Protein AF-A0A3E2TZB5-F1 (afdb_monomer_lite)

Organism: NCBI:txid853

Structure (mmCIF, N/CA/C/O backbone):
data_AF-A0A3E2TZB5-F1
#
_entry.id   AF-A0A3E2TZB5-F1
#
loop_
_atom_site.group_PDB
_atom_site.id
_atom_site.type_symbol
_atom_site.label_atom_id
_atom_site.label_alt_id
_atom_site.label_comp_id
_atom_site.label_asym_id
_atom_site.label_entity_id
_atom_site.label_seq_id
_atom_site.pdbx_PDB_ins_code
_atom_site.Cartn_x
_atom_site.Cartn_y
_atom_site.Cartn_z
_atom_site.occupancy
_atom_site.B_iso_or_equiv
_atom_site.auth_seq_id
_atom_site.auth_comp_id
_atom_site.auth_asym_id
_atom_site.auth_atom_id
_atom_site.pdbx_PDB_model_num
ATOM 1 N N . MET A 1 1 ? 10.355 -9.112 -6.792 1.00 87.38 1 MET A N 1
ATOM 2 C CA . MET A 1 1 ? 9.356 -8.083 -6.421 1.00 87.38 1 MET A CA 1
ATOM 3 C C . MET A 1 1 ? 9.434 -7.924 -4.919 1.00 87.38 1 MET A C 1
ATOM 5 O O . MET A 1 1 ? 9.712 -8.917 -4.263 1.00 87.38 1 MET A O 1
ATOM 9 N N . ILE A 1 2 ? 9.232 -6.716 -4.410 1.00 89.25 2 ILE A N 1
ATOM 10 C CA . ILE A 1 2 ? 9.282 -6.392 -2.980 1.00 89.25 2 ILE A CA 1
ATOM 11 C C . ILE A 1 2 ? 7.839 -6.357 -2.474 1.00 89.25 2 ILE A C 1
ATOM 13 O O . ILE A 1 2 ? 7.000 -5.722 -3.115 1.00 89.25 2 ILE A O 1
A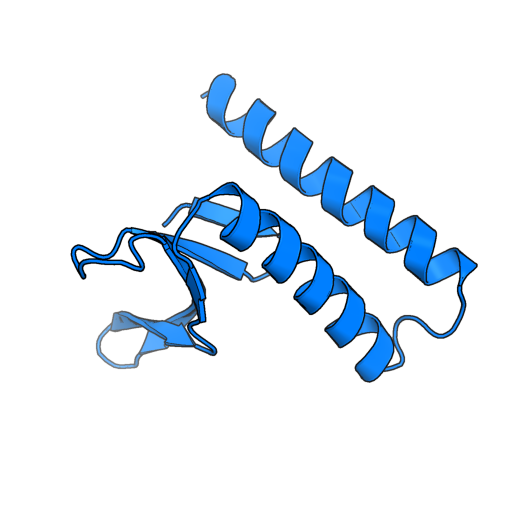TOM 17 N N . HIS A 1 3 ? 7.520 -7.074 -1.399 1.00 90.06 3 HIS A N 1
ATOM 18 C CA . HIS A 1 3 ? 6.195 -6.983 -0.774 1.00 90.06 3 HIS A CA 1
ATOM 19 C C . HIS A 1 3 ? 6.069 -5.630 -0.070 1.00 90.06 3 HIS A C 1
ATOM 21 O O . HIS A 1 3 ? 7.003 -5.206 0.603 1.00 90.06 3 HIS A O 1
ATOM 27 N N . LEU A 1 4 ? 4.956 -4.921 -0.277 1.00 87.75 4 LEU A N 1
ATOM 28 C CA . LEU A 1 4 ? 4.724 -3.633 0.376 1.00 87.75 4 LEU A CA 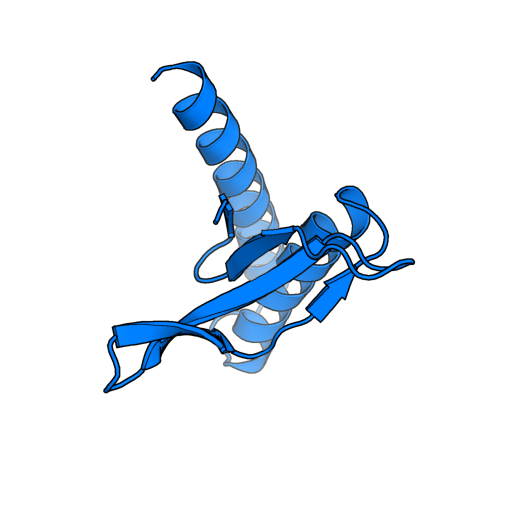1
ATOM 29 C C . LEU A 1 4 ? 3.713 -3.766 1.511 1.00 87.75 4 LEU A C 1
ATOM 31 O O . LEU A 1 4 ? 4.088 -3.640 2.672 1.00 87.75 4 LEU A O 1
ATOM 35 N N . ILE A 1 5 ? 2.435 -3.922 1.156 1.00 89.56 5 ILE A N 1
ATOM 36 C CA . ILE A 1 5 ? 1.291 -3.852 2.074 1.00 89.56 5 ILE A CA 1
ATOM 37 C C . ILE A 1 5 ? 0.169 -4.719 1.502 1.00 89.56 5 ILE A C 1
ATOM 39 O O . ILE A 1 5 ? -0.210 -4.552 0.333 1.00 89.56 5 ILE A O 1
ATOM 43 N N . GLY A 1 6 ? -0.396 -5.613 2.308 1.00 87.19 6 GLY A N 1
ATOM 44 C CA . GLY A 1 6 ? -1.482 -6.498 1.903 1.00 87.19 6 GLY A CA 1
ATOM 45 C C . GLY A 1 6 ? -1.121 -7.290 0.644 1.00 87.19 6 GLY A C 1
ATOM 46 O O . GLY A 1 6 ? -0.158 -8.049 0.627 1.00 87.19 6 GLY A O 1
ATOM 47 N N . ASN A 1 7 ? -1.877 -7.091 -0.440 1.00 89.88 7 ASN A N 1
ATOM 48 C CA . ASN A 1 7 ? -1.639 -7.763 -1.725 1.00 89.88 7 ASN A CA 1
ATOM 49 C C . ASN A 1 7 ? -0.784 -6.943 -2.710 1.00 89.88 7 ASN A C 1
ATOM 51 O O . ASN A 1 7 ? -0.584 -7.372 -3.850 1.00 89.88 7 ASN A O 1
ATOM 55 N N . TYR A 1 8 ? -0.316 -5.756 -2.318 1.00 92.00 8 TYR A N 1
ATOM 56 C CA . TYR A 1 8 ? 0.465 -4.878 -3.182 1.00 92.00 8 TYR A CA 1
ATOM 57 C C . TYR A 1 8 ? 1.958 -5.201 -3.102 1.00 92.00 8 TYR A C 1
ATOM 59 O O . TYR A 1 8 ? 2.550 -5.316 -2.028 1.00 92.00 8 TYR A O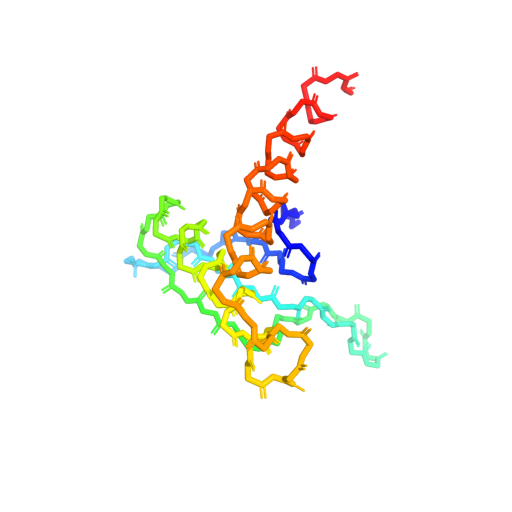 1
ATOM 67 N N . TYR A 1 9 ? 2.577 -5.296 -4.274 1.00 92.62 9 TYR A N 1
ATOM 68 C CA . TYR A 1 9 ? 4.004 -5.514 -4.457 1.00 92.62 9 TYR A CA 1
ATOM 69 C C . TYR A 1 9 ? 4.602 -4.400 -5.302 1.00 92.62 9 TYR A C 1
ATOM 71 O O . TYR A 1 9 ? 3.933 -3.806 -6.146 1.00 92.62 9 TYR A O 1
ATOM 79 N N . MET A 1 10 ? 5.895 -4.175 -5.118 1.00 92.12 10 MET A N 1
ATOM 80 C CA . MET A 1 10 ? 6.688 -3.199 -5.842 1.00 92.12 10 MET A CA 1
ATOM 81 C C . MET A 1 10 ? 7.763 -3.867 -6.698 1.00 92.12 10 MET A C 1
ATOM 83 O O . MET A 1 10 ? 8.356 -4.893 -6.349 1.00 92.12 10 MET A O 1
ATOM 87 N N . THR A 1 11 ? 8.053 -3.261 -7.839 1.00 91.88 11 THR A N 1
ATOM 88 C CA . THR A 1 11 ? 9.213 -3.569 -8.671 1.00 91.88 11 THR A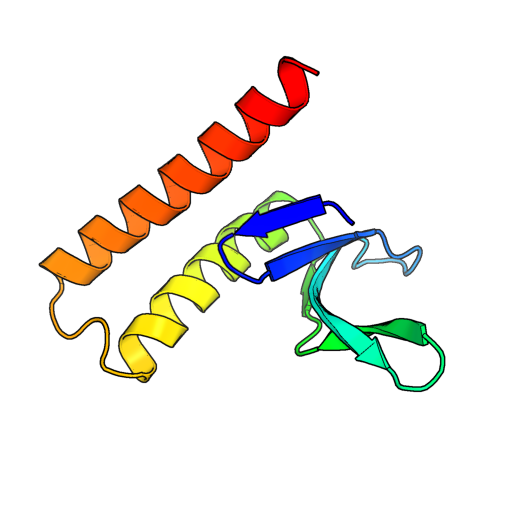 CA 1
ATOM 89 C C . THR A 1 11 ? 9.793 -2.286 -9.253 1.00 91.88 11 THR A C 1
ATOM 91 O O . THR A 1 11 ? 9.163 -1.230 -9.187 1.00 91.88 11 THR A O 1
ATOM 94 N N . ALA A 1 12 ? 11.005 -2.377 -9.793 1.00 89.38 12 ALA A N 1
ATOM 95 C CA . ALA A 1 12 ? 11.641 -1.272 -10.482 1.00 89.38 12 ALA A CA 1
ATOM 96 C C . ALA A 1 12 ? 11.440 -1.409 -11.996 1.00 89.38 12 ALA A C 1
ATOM 98 O O . ALA A 1 12 ? 11.664 -2.485 -12.555 1.00 89.38 12 ALA A O 1
ATOM 99 N N . ASP A 1 13 ? 11.054 -0.323 -12.658 1.00 83.12 13 ASP A N 1
ATOM 100 C CA . ASP A 1 13 ? 11.041 -0.208 -14.117 1.00 83.12 13 ASP A CA 1
ATOM 101 C C . ASP A 1 13 ? 12.192 0.706 -14.562 1.00 83.12 13 ASP A C 1
ATOM 103 O O . ASP A 1 13 ? 12.573 1.655 -13.877 1.00 83.12 13 ASP A O 1
ATOM 107 N N . LYS A 1 14 ? 12.772 0.411 -15.725 1.00 80.25 14 LYS A N 1
ATOM 108 C CA . LYS A 1 14 ? 13.849 1.204 -16.332 1.00 80.25 14 LYS A CA 1
ATOM 109 C C . LYS A 1 14 ? 13.321 2.465 -17.024 1.00 80.25 14 LYS A C 1
ATOM 111 O O . LYS A 1 14 ? 14.108 3.231 -17.580 1.00 80.25 14 LYS A O 1
ATOM 116 N N . LYS A 1 15 ? 12.002 2.681 -17.027 1.00 74.69 15 LYS A N 1
ATOM 117 C CA . LYS A 1 15 ? 11.368 3.845 -17.645 1.00 74.69 15 LYS A CA 1
ATOM 118 C C . LYS A 1 15 ? 11.798 5.155 -16.951 1.00 74.69 15 LYS A C 1
ATOM 120 O O . LYS A 1 15 ? 11.601 5.297 -15.742 1.00 74.69 15 LYS A O 1
ATOM 125 N N . PRO A 1 16 ? 12.317 6.150 -17.697 1.00 72.56 16 PRO A N 1
ATOM 126 C CA . PRO A 1 16 ? 12.661 7.454 -17.137 1.00 72.56 16 PRO A CA 1
ATOM 127 C C . PRO A 1 16 ? 11.445 8.133 -16.492 1.00 72.56 16 PRO A C 1
ATOM 129 O O . PRO A 1 16 ? 10.364 8.17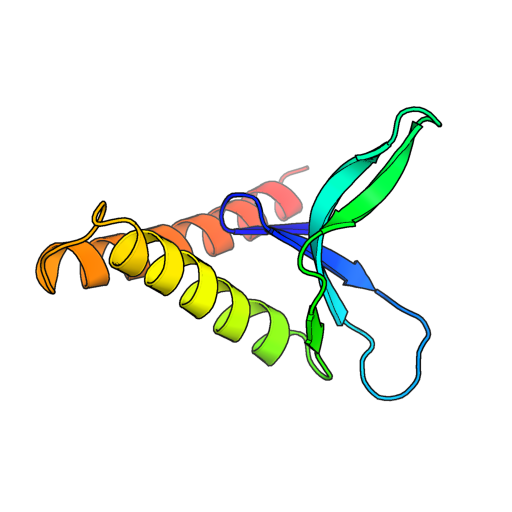3 -17.079 1.00 72.56 16 PRO A O 1
ATOM 132 N N . GLY A 1 17 ? 11.625 8.679 -15.287 1.00 71.69 17 GLY A N 1
ATOM 133 C CA . GLY A 1 17 ? 10.615 9.473 -14.575 1.00 71.69 17 GLY A CA 1
ATOM 134 C C . GLY A 1 17 ? 9.689 8.696 -13.633 1.00 71.69 17 GLY A C 1
ATOM 135 O O . GLY A 1 17 ? 9.204 9.294 -12.678 1.00 71.69 17 GLY A O 1
ATOM 136 N N . CYS A 1 18 ? 9.498 7.385 -13.820 1.00 73.62 18 CYS A N 1
ATOM 137 C CA . CYS A 1 18 ? 8.713 6.551 -12.899 1.00 73.62 18 CYS A CA 1
ATOM 138 C C . CYS A 1 18 ? 9.392 5.197 -12.645 1.00 73.62 18 CYS A C 1
ATOM 140 O O . CYS A 1 18 ? 8.931 4.179 -13.166 1.00 73.62 18 CYS A O 1
ATOM 142 N N . PRO A 1 19 ? 10.487 5.170 -11.866 1.00 83.31 19 PRO A N 1
ATOM 143 C CA . PRO A 1 19 ? 11.250 3.950 -11.660 1.00 83.31 19 PRO A CA 1
ATOM 144 C C . PRO A 1 19 ? 10.539 2.941 -10.755 1.00 83.31 19 PRO A C 1
ATOM 146 O O . PRO A 1 19 ? 10.939 1.787 -10.750 1.00 83.31 19 PRO A O 1
ATOM 149 N N . TYR A 1 20 ? 9.504 3.328 -10.003 1.00 90.50 20 TYR A N 1
ATOM 150 C CA . TYR A 1 20 ? 8.798 2.427 -9.090 1.00 90.50 20 TYR A CA 1
ATOM 151 C C . TYR A 1 20 ? 7.442 2.031 -9.665 1.00 90.50 20 TYR A C 1
ATOM 153 O O . TYR A 1 20 ? 6.615 2.891 -9.969 1.00 90.50 20 TYR A O 1
ATOM 161 N N . VAL A 1 21 ? 7.196 0.729 -9.769 1.00 92.44 21 VAL A N 1
ATOM 162 C CA . VAL A 1 21 ? 5.915 0.166 -10.200 1.00 92.44 21 VAL A CA 1
ATOM 163 C C . VAL A 1 21 ? 5.318 -0.609 -9.047 1.00 92.44 21 VAL A C 1
ATOM 165 O O . VAL A 1 21 ? 5.938 -1.551 -8.558 1.00 92.44 21 VAL A O 1
ATOM 168 N N . VAL A 1 22 ? 4.111 -0.236 -8.637 1.00 93.19 22 VAL A N 1
ATOM 169 C CA . VAL A 1 22 ? 3.355 -0.937 -7.599 1.00 93.19 22 VAL A CA 1
ATOM 170 C C . VAL A 1 22 ? 2.101 -1.548 -8.199 1.00 93.19 22 VAL A C 1
ATOM 172 O O . VAL A 1 22 ? 1.441 -0.923 -9.024 1.00 93.19 22 VAL A O 1
ATOM 175 N N . GLY A 1 23 ? 1.758 -2.764 -7.797 1.00 93.12 23 GLY A N 1
ATOM 176 C CA . GLY A 1 23 ? 0.533 -3.427 -8.226 1.00 93.12 23 GLY A CA 1
ATOM 177 C C . GLY A 1 23 ? 0.342 -4.771 -7.543 1.00 93.12 23 GLY A C 1
ATOM 178 O O . GLY A 1 23 ? 1.157 -5.190 -6.725 1.00 93.12 23 GLY A O 1
ATOM 179 N N . ILE A 1 24 ? -0.743 -5.451 -7.894 1.00 93.19 24 ILE A N 1
ATOM 180 C CA . ILE A 1 24 ? -1.053 -6.782 -7.371 1.00 93.19 24 ILE A CA 1
ATOM 181 C C . ILE A 1 24 ? -0.509 -7.814 -8.364 1.00 93.19 24 ILE A C 1
ATOM 183 O O . ILE A 1 24 ? -0.984 -7.851 -9.509 1.00 93.19 24 ILE A O 1
ATOM 187 N N . PRO A 1 25 ? 0.475 -8.646 -7.985 1.00 91.50 25 PRO A N 1
ATOM 188 C CA . PRO A 1 25 ? 1.027 -9.638 -8.885 1.00 91.50 25 PRO A CA 1
ATOM 189 C C . PRO A 1 25 ? -0.029 -10.702 -9.182 1.00 91.50 25 PRO A C 1
ATOM 191 O O . PRO A 1 25 ? -0.691 -11.232 -8.291 1.00 91.50 25 PRO A O 1
ATOM 194 N N . ARG A 1 26 ? -0.187 -11.034 -10.459 1.00 91.25 26 ARG A N 1
ATOM 195 C CA . ARG A 1 26 ? -1.017 -12.144 -10.922 1.00 91.25 26 ARG A CA 1
ATOM 196 C C . ARG A 1 26 ? -0.214 -12.983 -11.896 1.00 91.25 26 ARG A C 1
ATOM 198 O O . ARG A 1 26 ? 0.393 -12.449 -12.823 1.00 91.25 26 ARG A O 1
ATOM 205 N N . GLN A 1 27 ? -0.248 -14.294 -11.706 1.00 89.69 27 GLN A N 1
ATOM 206 C CA . GLN A 1 27 ? 0.305 -15.234 -12.669 1.00 89.69 27 GLN A CA 1
ATOM 207 C C . GLN A 1 27 ? -0.706 -15.463 -13.802 1.00 89.69 27 GLN A C 1
ATOM 209 O O . GLN A 1 27 ? -1.892 -15.688 -13.547 1.00 89.69 27 GLN A O 1
ATOM 214 N N . THR A 1 28 ? -0.257 -15.342 -15.048 1.00 88.31 28 THR A N 1
ATOM 215 C CA . THR A 1 28 ? -1.045 -15.682 -16.240 1.00 88.31 28 THR A CA 1
ATOM 216 C C . THR A 1 28 ? -0.969 -17.182 -16.527 1.00 88.31 28 THR A C 1
ATOM 218 O O . THR A 1 28 ? -0.112 -17.878 -15.981 1.00 88.31 28 THR A O 1
ATOM 221 N N . GLU A 1 29 ? -1.842 -17.681 -17.407 1.00 86.69 29 GLU A N 1
ATOM 222 C CA . GLU A 1 29 ? -1.827 -19.084 -17.861 1.00 86.69 29 GLU A CA 1
ATOM 223 C C . GLU A 1 29 ? -0.459 -19.481 -18.446 1.00 86.69 29 GLU A C 1
ATOM 225 O O . GLU A 1 29 ? 0.060 -20.555 -18.148 1.00 86.69 29 GLU A O 1
ATOM 230 N N . ASP A 1 30 ? 0.208 -18.545 -19.130 1.00 87.88 30 ASP A N 1
ATOM 231 C CA . ASP A 1 30 ? 1.573 -18.692 -19.662 1.00 87.88 30 ASP A CA 1
ATOM 232 C C . ASP A 1 30 ? 2.687 -18.609 -18.595 1.00 87.88 30 ASP A C 1
ATOM 234 O O . ASP A 1 30 ? 3.858 -18.397 -18.920 1.00 87.88 30 ASP A O 1
ATOM 238 N N . LYS A 1 31 ? 2.344 -18.705 -17.304 1.00 86.25 31 LYS A N 1
ATOM 239 C CA . LYS A 1 31 ? 3.250 -18.598 -16.144 1.00 86.25 31 LYS A CA 1
ATOM 240 C C . LYS A 1 31 ? 3.998 -17.266 -16.010 1.00 86.25 31 LYS A C 1
ATOM 242 O O . LYS A 1 31 ? 4.895 -17.162 -15.173 1.00 86.25 31 LYS A O 1
ATOM 247 N N . ARG A 1 32 ? 3.632 -16.233 -16.773 1.00 86.31 32 ARG A N 1
ATOM 248 C CA . ARG A 1 32 ? 4.214 -14.890 -16.636 1.00 86.31 32 ARG A CA 1
ATOM 249 C C . ARG A 1 32 ? 3.575 -14.169 -15.455 1.00 86.31 32 ARG A C 1
ATOM 251 O O . ARG A 1 32 ? 2.380 -14.305 -15.212 1.00 86.31 32 ARG A O 1
ATOM 258 N N . VAL A 1 33 ? 4.364 -13.381 -14.733 1.00 85.12 33 VAL A N 1
ATOM 259 C CA . VAL A 1 33 ? 3.853 -12.524 -13.658 1.00 85.12 33 VAL A CA 1
ATOM 260 C C . VAL A 1 33 ? 3.556 -11.147 -14.233 1.00 85.12 33 VAL A C 1
ATOM 262 O O . VAL A 1 33 ? 4.446 -10.495 -14.777 1.00 85.12 33 VAL A O 1
ATOM 265 N N . ILE A 1 34 ? 2.304 -10.711 -14.113 1.00 88.81 34 ILE A N 1
ATOM 266 C CA . ILE A 1 34 ? 1.859 -9.365 -14.481 1.00 88.81 34 ILE A CA 1
ATOM 267 C C . ILE A 1 34 ? 1.425 -8.597 -13.233 1.00 88.81 34 ILE A C 1
ATOM 269 O O . ILE A 1 34 ? 0.913 -9.185 -12.283 1.00 88.81 34 ILE A O 1
ATOM 273 N N . MET A 1 35 ? 1.581 -7.276 -13.253 1.00 88.69 35 MET A N 1
ATOM 274 C CA . MET A 1 35 ? 1.091 -6.397 -12.190 1.00 88.69 35 MET A CA 1
ATOM 275 C C . MET A 1 35 ? -0.304 -5.889 -12.562 1.00 88.69 35 MET A C 1
ATOM 277 O O . MET A 1 35 ? -0.455 -5.070 -13.471 1.00 88.69 35 MET A O 1
ATOM 281 N N . ARG A 1 36 ? -1.349 -6.372 -11.883 1.00 89.56 36 ARG A N 1
ATOM 282 C CA . ARG A 1 36 ? -2.689 -5.779 -12.004 1.00 89.56 36 ARG A CA 1
ATOM 283 C C . ARG A 1 36 ? -2.737 -4.460 -11.249 1.00 89.56 36 ARG A C 1
ATOM 285 O O . ARG A 1 36 ? -2.074 -4.305 -10.229 1.00 89.56 36 ARG A O 1
ATOM 292 N N . GLN A 1 37 ? -3.565 -3.539 -11.748 1.00 87.81 37 GLN A N 1
ATOM 293 C CA . GLN A 1 37 ? -3.723 -2.198 -11.174 1.00 87.81 37 GLN A CA 1
ATOM 294 C C . GLN A 1 37 ? -2.374 -1.476 -11.014 1.00 87.81 37 GLN A C 1
ATOM 296 O O . GLN A 1 37 ? -2.153 -0.775 -10.032 1.00 87.81 37 GLN A O 1
ATOM 301 N N . ALA A 1 38 ? -1.468 -1.682 -11.979 1.00 90.12 38 ALA A N 1
ATOM 302 C CA . ALA A 1 38 ? -0.125 -1.129 -11.933 1.00 90.12 38 ALA A CA 1
ATOM 303 C C . ALA A 1 38 ? -0.162 0.403 -11.866 1.00 90.12 38 ALA A C 1
ATOM 305 O O . ALA A 1 38 ? -0.791 1.065 -12.697 1.00 90.12 38 ALA A O 1
ATOM 306 N N . ARG A 1 39 ? 0.540 0.956 -10.881 1.00 90.88 39 ARG A N 1
ATOM 307 C CA . ARG A 1 39 ? 0.741 2.387 -10.672 1.00 90.88 39 ARG A CA 1
ATOM 308 C C . ARG A 1 39 ? 2.227 2.692 -10.693 1.00 90.88 39 ARG A C 1
ATOM 310 O O . ARG A 1 39 ? 3.039 1.919 -10.195 1.00 90.88 39 ARG A O 1
ATOM 317 N N . TYR A 1 40 ? 2.557 3.825 -11.294 1.00 91.81 40 TYR A N 1
ATOM 318 C CA . TYR A 1 40 ? 3.921 4.240 -11.579 1.00 91.81 40 TYR A CA 1
ATOM 319 C C . TYR A 1 40 ? 4.254 5.468 -10.746 1.00 91.81 40 TYR A C 1
ATOM 321 O O . TYR A 1 40 ? 3.554 6.479 -10.831 1.00 91.81 40 TYR A O 1
ATOM 329 N N . TYR A 1 41 ? 5.331 5.385 -9.973 1.00 91.06 41 TYR A N 1
ATOM 330 C CA . TYR A 1 41 ? 5.725 6.414 -9.024 1.00 91.06 41 TYR A CA 1
ATOM 331 C C . TYR A 1 41 ? 7.152 6.903 -9.286 1.00 91.06 41 TYR A C 1
ATOM 333 O O . TYR A 1 41 ? 8.044 6.099 -9.577 1.00 91.06 41 TYR A O 1
ATOM 341 N N . PRO A 1 42 ? 7.395 8.221 -9.159 1.00 89.19 42 PRO A N 1
ATOM 342 C CA . PRO A 1 42 ? 8.718 8.801 -9.365 1.00 89.19 42 PRO A CA 1
ATOM 343 C C . PRO A 1 42 ? 9.674 8.519 -8.198 1.00 89.19 42 PRO A C 1
ATOM 345 O O . PRO A 1 42 ? 10.887 8.508 -8.385 1.00 89.19 42 PRO A O 1
ATOM 348 N N . THR A 1 43 ? 9.148 8.293 -6.990 1.00 89.81 43 THR A N 1
ATOM 349 C CA . THR A 1 43 ? 9.943 8.100 -5.770 1.00 89.81 43 THR A CA 1
ATOM 350 C C . THR A 1 43 ? 9.395 6.957 -4.923 1.00 89.81 43 THR A C 1
ATOM 352 O O . THR A 1 43 ? 8.191 6.693 -4.929 1.00 89.81 43 THR A O 1
ATOM 355 N N . LEU A 1 44 ? 10.281 6.326 -4.145 1.00 88.62 44 LEU A N 1
ATOM 356 C CA . LEU A 1 44 ? 9.920 5.275 -3.193 1.00 88.62 44 LEU A CA 1
ATOM 357 C C . LEU A 1 44 ? 8.907 5.779 -2.159 1.00 88.62 44 LEU A C 1
ATOM 359 O O . LEU A 1 44 ? 7.918 5.109 -1.890 1.00 88.62 44 LEU A O 1
ATOM 363 N N . VAL A 1 45 ? 9.123 6.987 -1.624 1.00 90.69 45 VAL A N 1
ATOM 364 C CA . VAL A 1 45 ? 8.229 7.589 -0.623 1.00 90.69 45 VAL A CA 1
ATOM 365 C C . VAL A 1 45 ? 6.799 7.658 -1.152 1.00 90.69 45 VAL A C 1
ATOM 367 O O . VAL A 1 45 ? 5.893 7.184 -0.479 1.00 90.69 45 VAL A O 1
ATOM 370 N N . ARG A 1 46 ? 6.600 8.162 -2.381 1.00 91.06 46 ARG A N 1
ATOM 371 C CA . ARG A 1 46 ? 5.263 8.221 -2.993 1.00 91.06 46 ARG A CA 1
ATOM 372 C C . ARG A 1 46 ? 4.676 6.838 -3.231 1.00 91.06 46 ARG A C 1
ATOM 374 O O . ARG A 1 46 ? 3.502 6.632 -2.948 1.00 91.06 46 ARG A O 1
ATOM 381 N N . ALA A 1 47 ? 5.491 5.899 -3.713 1.00 91.56 47 ALA A N 1
ATOM 382 C CA . ALA A 1 47 ? 5.052 4.528 -3.938 1.00 91.56 47 ALA A CA 1
ATOM 383 C C . ALA A 1 47 ? 4.494 3.900 -2.656 1.00 91.56 47 ALA A C 1
ATOM 385 O O . ALA A 1 47 ? 3.411 3.325 -2.684 1.00 91.56 47 ALA A O 1
ATOM 386 N N . VAL A 1 48 ? 5.186 4.059 -1.527 1.00 90.81 48 VAL A N 1
ATOM 387 C CA . VAL A 1 48 ? 4.758 3.496 -0.241 1.00 90.81 48 VAL A CA 1
ATOM 388 C C . VAL A 1 48 ? 3.534 4.229 0.309 1.00 90.81 48 VAL A C 1
ATOM 390 O O . VAL A 1 48 ? 2.530 3.585 0.613 1.00 90.81 48 VAL A O 1
ATOM 393 N N . THR A 1 49 ? 3.576 5.563 0.408 1.00 91.44 49 THR A N 1
ATOM 394 C CA . THR A 1 49 ? 2.496 6.332 1.050 1.00 91.44 49 THR A CA 1
ATOM 395 C C . THR A 1 49 ? 1.191 6.250 0.271 1.00 91.44 49 THR A C 1
ATOM 397 O O . THR A 1 49 ? 0.139 6.034 0.861 1.00 91.44 49 THR A O 1
ATOM 400 N N . GLU A 1 50 ? 1.235 6.388 -1.057 1.00 92.50 50 GLU A N 1
ATOM 401 C CA . GLU A 1 50 ? 0.012 6.335 -1.862 1.00 92.50 50 GLU A CA 1
ATOM 402 C C . GLU A 1 50 ? -0.573 4.920 -1.910 1.00 92.50 50 GLU A C 1
ATOM 404 O O . GLU A 1 50 ? -1.791 4.769 -1.945 1.00 92.50 50 GLU A O 1
ATOM 409 N N . THR A 1 51 ? 0.263 3.879 -1.856 1.00 92.25 51 THR A N 1
ATOM 410 C CA . THR A 1 51 ? -0.221 2.491 -1.786 1.00 92.25 51 THR A CA 1
ATOM 411 C C . THR A 1 51 ? -0.893 2.195 -0.447 1.00 92.25 51 THR A C 1
ATOM 413 O O . THR A 1 51 ? -1.949 1.565 -0.438 1.00 92.25 51 THR A O 1
ATOM 416 N N . ALA A 1 52 ? -0.340 2.691 0.666 1.00 91.62 52 ALA A N 1
ATOM 417 C CA . ALA A 1 52 ? -0.972 2.591 1.983 1.00 91.62 52 ALA A CA 1
ATOM 418 C C . ALA A 1 52 ? -2.364 3.243 1.997 1.00 91.62 52 ALA A C 1
ATOM 420 O O . ALA A 1 52 ? -3.339 2.632 2.433 1.00 91.62 52 ALA A O 1
ATOM 421 N N . GLU A 1 53 ? -2.470 4.454 1.446 1.00 92.44 53 GLU A N 1
ATOM 422 C CA . GLU A 1 53 ? -3.741 5.174 1.311 1.00 92.44 53 GLU A CA 1
ATOM 423 C C . GLU A 1 53 ? -4.743 4.430 0.421 1.00 92.44 53 GLU A C 1
ATOM 425 O O . GLU A 1 53 ? -5.930 4.364 0.735 1.00 92.44 53 GLU A O 1
ATOM 430 N N . ILE A 1 54 ? -4.284 3.832 -0.684 1.00 91.69 54 ILE A N 1
ATOM 431 C CA . ILE A 1 54 ? -5.142 3.013 -1.548 1.00 91.69 54 ILE A CA 1
ATOM 432 C C . ILE A 1 54 ? -5.677 1.803 -0.779 1.00 91.69 54 ILE A C 1
ATOM 434 O O . ILE A 1 54 ? -6.882 1.578 -0.809 1.00 91.69 54 ILE A O 1
ATOM 438 N N . ALA A 1 55 ? -4.820 1.062 -0.073 1.00 90.25 55 ALA A N 1
ATOM 439 C CA . ALA A 1 55 ? -5.236 -0.114 0.690 1.00 90.25 55 ALA A CA 1
ATOM 440 C C . ALA A 1 55 ? -6.290 0.239 1.755 1.00 90.25 55 ALA A C 1
ATOM 442 O O . ALA A 1 55 ? -7.314 -0.438 1.862 1.00 90.25 55 ALA A O 1
ATOM 443 N N . LEU A 1 56 ? -6.085 1.341 2.483 1.00 92.81 56 LEU A N 1
ATOM 444 C CA . LEU A 1 56 ? -7.051 1.839 3.461 1.00 92.81 56 LEU A CA 1
ATOM 445 C C . LEU A 1 56 ? -8.366 2.269 2.794 1.00 92.81 56 LEU A C 1
ATOM 447 O O . LEU A 1 56 ? -9.450 1.891 3.241 1.00 92.81 56 LEU A O 1
ATOM 451 N N . ARG A 1 57 ? -8.288 3.035 1.701 1.00 93.25 57 ARG A N 1
ATOM 452 C CA . ARG A 1 57 ? -9.470 3.498 0.965 1.00 93.25 57 ARG A CA 1
ATOM 453 C C . ARG A 1 57 ? -10.270 2.337 0.385 1.00 93.25 57 ARG A C 1
ATOM 455 O O . ARG A 1 57 ? -11.495 2.402 0.404 1.00 93.25 57 ARG A O 1
ATOM 462 N N . ASP A 1 58 ? -9.611 1.300 -0.117 1.00 91.06 58 ASP A N 1
ATOM 463 C CA . ASP A 1 58 ? -10.278 0.128 -0.685 1.00 91.06 58 ASP A CA 1
ATOM 464 C C . ASP A 1 58 ? -11.080 -0.620 0.398 1.00 91.06 58 ASP A C 1
ATOM 466 O O . ASP A 1 58 ? -12.222 -1.004 0.141 1.00 91.06 58 ASP A O 1
ATOM 470 N N . LYS A 1 59 ? -10.553 -0.728 1.629 1.00 91.38 59 LYS A N 1
ATOM 471 C CA . LYS A 1 59 ? -11.278 -1.276 2.796 1.00 91.38 59 LYS A CA 1
ATOM 472 C C . LYS A 1 59 ? -12.460 -0.409 3.245 1.00 91.38 59 LYS A C 1
ATOM 474 O O . LYS A 1 59 ? -13.485 -0.919 3.691 1.00 91.38 59 LYS A O 1
ATOM 479 N N . ILE A 1 60 ? -12.342 0.912 3.122 1.00 93.88 60 ILE A N 1
ATOM 480 C CA . ILE A 1 60 ? -13.460 1.830 3.387 1.00 93.88 60 ILE A CA 1
ATOM 481 C C . ILE A 1 60 ? -14.535 1.676 2.302 1.00 93.88 60 ILE A C 1
ATOM 483 O O . ILE A 1 60 ? -15.720 1.559 2.606 1.00 93.88 60 ILE A O 1
ATOM 487 N N . ALA A 1 61 ? -14.130 1.635 1.032 1.00 93.75 61 ALA A N 1
ATOM 488 C CA . ALA A 1 61 ? -15.036 1.528 -0.109 1.00 93.75 61 ALA A CA 1
ATOM 489 C C . ALA A 1 61 ? -15.756 0.171 -0.182 1.00 93.75 61 ALA A C 1
ATOM 491 O O . ALA A 1 61 ? -16.886 0.114 -0.666 1.00 93.75 61 ALA A O 1
ATOM 492 N N . SER A 1 62 ? -15.136 -0.909 0.305 1.00 93.81 62 SER A N 1
ATOM 493 C CA . SER A 1 62 ? -15.767 -2.231 0.408 1.00 93.81 62 SER A CA 1
ATOM 494 C C . SER A 1 62 ? -16.797 -2.330 1.540 1.00 93.81 62 SER A C 1
ATOM 496 O O . SER A 1 62 ? -17.570 -3.287 1.572 1.00 93.81 62 SER A O 1
ATOM 498 N N . GLY A 1 63 ? -16.820 -1.363 2.464 1.00 93.69 63 GLY A N 1
ATOM 499 C CA . GLY A 1 63 ? -17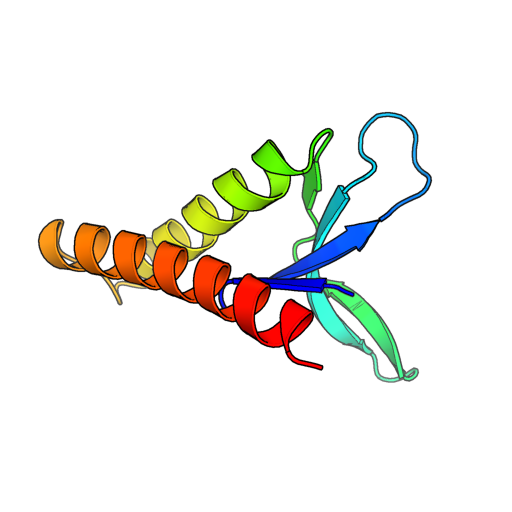.644 -1.408 3.672 1.00 93.69 63 GLY A CA 1
ATOM 500 C C . GLY A 1 63 ? -17.061 -2.269 4.797 1.00 93.69 63 GLY A C 1
ATOM 501 O O . GLY A 1 63 ? -17.739 -2.478 5.799 1.00 93.69 63 GLY A O 1
ATOM 502 N N . GLU A 1 64 ? -15.820 -2.752 4.669 1.00 94.19 64 GLU A N 1
ATOM 503 C CA . GLU A 1 64 ? -15.098 -3.425 5.761 1.00 94.19 64 GLU A CA 1
ATOM 504 C C . GLU A 1 64 ? -14.798 -2.442 6.904 1.00 94.19 64 GLU A C 1
ATOM 506 O O . GLU A 1 64 ? -14.922 -2.775 8.083 1.00 94.19 64 GLU A O 1
ATOM 511 N N . ILE A 1 65 ? -14.478 -1.193 6.554 1.00 95.38 65 ILE A N 1
ATOM 512 C CA . ILE A 1 65 ? -14.249 -0.098 7.497 1.00 95.38 65 ILE A CA 1
ATOM 513 C C . ILE A 1 65 ? -15.351 0.945 7.341 1.00 95.38 65 ILE A C 1
ATOM 515 O O . ILE A 1 65 ? -15.399 1.684 6.362 1.00 95.38 65 ILE A O 1
ATOM 519 N N . VAL A 1 66 ? -16.209 1.050 8.356 1.00 94.88 66 VAL A N 1
ATOM 520 C CA . VAL A 1 66 ? -17.346 1.993 8.368 1.00 94.88 66 VAL A CA 1
ATOM 521 C C . VAL A 1 66 ? -17.247 3.064 9.454 1.00 94.88 66 VAL A C 1
ATOM 523 O O . VAL A 1 66 ? -18.146 3.888 9.601 1.00 94.88 66 VAL A O 1
ATOM 526 N N . THR A 1 67 ? -16.162 3.077 10.235 1.00 95.88 67 THR A N 1
ATOM 527 C CA . THR A 1 67 ? -15.954 4.063 11.306 1.00 95.88 67 THR A CA 1
ATOM 528 C C . THR A 1 67 ? -14.564 4.679 11.241 1.00 95.88 67 THR A C 1
ATOM 530 O O . THR A 1 67 ? -13.598 4.025 10.850 1.00 95.88 67 THR A O 1
ATOM 533 N N . LEU A 1 68 ? -14.443 5.929 11.701 1.00 95.00 68 LEU A N 1
ATOM 534 C CA . LEU A 1 68 ? -13.152 6.613 11.809 1.00 95.00 68 LEU A CA 1
ATOM 535 C C . LEU A 1 68 ? -12.187 5.873 12.745 1.00 95.00 68 LEU A C 1
ATOM 537 O O . LEU A 1 68 ? -10.994 5.814 12.471 1.00 95.00 68 LEU A O 1
ATOM 541 N N . LYS A 1 69 ? -12.699 5.275 13.830 1.00 96.12 69 LYS A N 1
ATOM 542 C CA . LYS A 1 69 ? -11.883 4.476 14.752 1.00 96.12 69 LYS A CA 1
ATOM 543 C C . LYS A 1 69 ? -11.228 3.302 14.019 1.00 96.12 69 LYS A C 1
ATOM 545 O O . LYS A 1 69 ? -10.010 3.176 14.075 1.00 96.12 69 LYS A O 1
ATOM 550 N N . ALA A 1 70 ? -12.020 2.517 13.287 1.00 94.94 70 ALA A N 1
ATOM 551 C CA . ALA A 1 70 ? -11.514 1.390 12.507 1.00 94.94 70 ALA A CA 1
ATOM 552 C C . ALA A 1 70 ? -10.536 1.845 11.407 1.00 94.94 70 ALA A C 1
ATOM 554 O O . ALA A 1 70 ? -9.516 1.200 11.197 1.00 94.94 70 ALA A O 1
ATOM 555 N N . ALA A 1 71 ? -10.781 2.992 10.763 1.00 93.38 71 ALA A N 1
ATOM 556 C CA . ALA A 1 71 ? -9.860 3.544 9.767 1.00 93.38 71 ALA A CA 1
ATOM 557 C C . ALA A 1 71 ? -8.489 3.909 10.366 1.00 93.38 71 ALA A C 1
ATOM 559 O O . ALA A 1 71 ? -7.450 3.635 9.770 1.00 93.38 71 ALA A O 1
ATOM 560 N N . VAL A 1 72 ? -8.470 4.507 11.561 1.00 94.69 72 VAL A N 1
ATOM 561 C CA . VAL A 1 72 ? -7.228 4.866 12.266 1.00 94.69 72 VAL A CA 1
ATOM 562 C C . VAL A 1 72 ? -6.494 3.623 12.780 1.00 94.69 72 VAL A C 1
ATOM 564 O O . VAL A 1 72 ? -5.263 3.587 12.756 1.00 94.69 72 VAL A O 1
ATOM 567 N N . GLU A 1 73 ? -7.224 2.611 13.249 1.00 95.62 73 GLU A N 1
ATOM 568 C CA . GLU A 1 73 ? -6.654 1.320 13.654 1.00 95.62 73 GLU A CA 1
ATOM 569 C C . GLU A 1 73 ? -6.020 0.597 12.460 1.00 95.62 73 GLU A C 1
ATOM 571 O O . GLU A 1 73 ? -4.873 0.161 12.550 1.00 95.62 73 GLU A O 1
ATOM 576 N N . GLU A 1 74 ? -6.701 0.574 11.316 1.00 94.06 74 GLU A N 1
ATOM 577 C CA . GLU A 1 74 ? -6.167 0.012 10.076 1.00 94.06 74 GLU A CA 1
ATOM 578 C C . GLU A 1 74 ? -4.929 0.774 9.587 1.00 94.06 74 GLU A C 1
ATOM 580 O O . GLU A 1 74 ? -3.928 0.160 9.231 1.00 94.06 74 GLU A O 1
ATOM 585 N N . PHE A 1 75 ? -4.940 2.109 9.631 1.00 92.25 75 PHE A N 1
ATOM 586 C CA . PHE A 1 75 ? -3.767 2.908 9.271 1.00 92.25 75 PHE A CA 1
ATOM 587 C C . PHE A 1 75 ? -2.535 2.550 10.123 1.00 92.25 75 PHE A C 1
ATOM 589 O O . PHE A 1 75 ? -1.416 2.463 9.611 1.00 92.25 75 PHE A O 1
ATOM 596 N N . ARG A 1 76 ? -2.730 2.307 11.427 1.00 92.88 76 ARG A N 1
ATOM 597 C CA . ARG A 1 76 ? -1.658 1.833 12.318 1.00 92.88 76 ARG A CA 1
ATOM 598 C C . ARG A 1 76 ? -1.203 0.423 11.949 1.00 92.88 76 ARG A C 1
ATOM 600 O O . ARG A 1 76 ? -0.001 0.205 11.865 1.00 92.88 76 ARG A O 1
ATOM 607 N N . SER A 1 77 ? -2.138 -0.481 11.657 1.00 92.12 77 SER A N 1
ATOM 608 C CA . SER A 1 77 ? -1.834 -1.845 11.207 1.00 92.12 77 SER A CA 1
ATOM 609 C C . SER A 1 77 ? -0.980 -1.853 9.936 1.00 92.12 77 SER A C 1
ATOM 611 O O . SER A 1 77 ? 0.041 -2.533 9.887 1.00 92.12 77 SER A O 1
ATOM 613 N N . ILE A 1 78 ? -1.337 -1.040 8.937 1.00 91.94 78 ILE A N 1
ATOM 614 C CA . ILE A 1 78 ? -0.560 -0.883 7.698 1.00 91.94 78 ILE A CA 1
ATOM 615 C C . ILE A 1 78 ? 0.863 -0.396 8.000 1.00 91.94 78 ILE A C 1
ATOM 617 O O . ILE A 1 78 ? 1.833 -0.894 7.430 1.00 91.94 78 ILE A O 1
ATOM 621 N N . LYS A 1 79 ? 1.018 0.567 8.915 1.00 88.94 79 LYS A N 1
ATOM 622 C CA . LYS A 1 79 ? 2.343 1.043 9.329 1.00 88.94 79 LYS A CA 1
ATOM 623 C C . LYS A 1 79 ? 3.163 -0.069 9.992 1.00 88.94 79 LYS A C 1
ATOM 625 O O . LYS A 1 79 ? 4.352 -0.195 9.698 1.00 88.94 79 LYS A O 1
ATOM 630 N N . ASP A 1 80 ? 2.547 -0.846 10.875 1.00 91.00 80 ASP A N 1
ATOM 631 C CA . ASP A 1 80 ? 3.216 -1.941 11.579 1.00 91.00 80 ASP A CA 1
ATOM 632 C C . ASP A 1 80 ? 3.615 -3.070 10.617 1.00 91.00 80 ASP A C 1
ATOM 634 O O . ASP A 1 80 ? 4.709 -3.618 10.746 1.00 91.00 80 ASP A O 1
ATOM 638 N N . GLU A 1 81 ? 2.797 -3.363 9.601 1.00 88.19 81 GLU A N 1
ATOM 639 C CA . GLU A 1 81 ? 3.124 -4.314 8.530 1.00 88.19 81 GLU A CA 1
ATOM 640 C C . GLU A 1 81 ? 4.395 -3.900 7.776 1.00 88.19 81 GLU A C 1
ATOM 642 O O . GLU A 1 81 ? 5.329 -4.693 7.661 1.00 88.19 81 GLU A O 1
ATOM 647 N N . ILE A 1 82 ? 4.484 -2.637 7.346 1.00 86.31 82 ILE A N 1
ATOM 648 C CA . ILE A 1 82 ? 5.674 -2.109 6.657 1.00 86.31 82 ILE A CA 1
ATOM 649 C C . ILE A 1 82 ? 6.915 -2.237 7.548 1.00 86.31 82 ILE A C 1
ATOM 651 O O . ILE A 1 82 ? 7.978 -2.651 7.086 1.00 86.31 82 ILE A O 1
ATOM 655 N N . LEU A 1 83 ? 6.794 -1.898 8.835 1.00 87.00 83 LEU A N 1
ATOM 656 C CA . LEU A 1 83 ? 7.901 -2.009 9.788 1.00 87.00 83 LEU A CA 1
ATOM 657 C C . LEU A 1 83 ? 8.340 -3.462 9.999 1.00 87.00 83 LEU A C 1
ATOM 659 O O . LEU A 1 83 ? 9.537 -3.725 10.109 1.00 87.00 83 LEU A O 1
ATOM 663 N N . ASN A 1 84 ? 7.394 -4.397 10.051 1.00 86.62 84 ASN A N 1
ATOM 664 C CA . ASN A 1 84 ? 7.694 -5.819 10.188 1.00 86.62 84 ASN A CA 1
ATOM 665 C C . ASN A 1 84 ? 8.364 -6.377 8.930 1.00 86.62 84 ASN A C 1
ATOM 667 O O . ASN A 1 84 ? 9.332 -7.123 9.054 1.00 86.62 84 ASN A O 1
ATOM 671 N N . ASN A 1 85 ? 7.923 -5.966 7.739 1.00 84.06 85 ASN A N 1
ATOM 672 C CA . ASN A 1 85 ? 8.567 -6.344 6.481 1.00 84.06 85 ASN A CA 1
ATOM 673 C C . ASN A 1 85 ? 10.034 -5.894 6.446 1.00 84.06 85 ASN A C 1
ATOM 675 O O . ASN A 1 85 ? 10.904 -6.697 6.126 1.00 84.06 85 ASN A O 1
ATOM 679 N N . ILE A 1 86 ? 10.328 -4.667 6.892 1.00 83.12 86 ILE A N 1
ATOM 680 C CA . ILE A 1 86 ? 11.711 -4.174 7.007 1.00 83.12 86 ILE A CA 1
ATOM 681 C C . ILE A 1 86 ? 12.539 -5.048 7.964 1.00 83.12 86 ILE A C 1
ATOM 683 O O . ILE A 1 86 ? 13.666 -5.422 7.645 1.00 83.12 86 ILE A O 1
ATOM 687 N N . LYS A 1 87 ? 12.000 -5.389 9.142 1.00 79.50 87 LYS A N 1
ATOM 688 C CA . LYS A 1 87 ? 12.716 -6.218 10.129 1.00 79.50 87 LYS A CA 1
ATOM 689 C C . LYS A 1 87 ? 13.018 -7.614 9.590 1.00 79.50 87 LYS A C 1
ATOM 691 O O . LYS A 1 87 ? 14.162 -8.050 9.658 1.00 79.50 87 LYS A O 1
ATOM 696 N N . ASN A 1 88 ? 12.019 -8.265 8.997 1.00 74.25 88 ASN A N 1
ATOM 697 C CA . ASN A 1 88 ? 12.151 -9.614 8.448 1.00 74.25 88 ASN A CA 1
ATOM 698 C C . ASN A 1 88 ? 13.158 -9.677 7.284 1.00 74.25 88 ASN A C 1
ATOM 700 O O . ASN A 1 88 ? 13.805 -10.701 7.100 1.00 74.25 88 ASN A O 1
ATOM 704 N N . GLU A 1 89 ? 13.324 -8.591 6.522 1.00 67.81 89 GLU A N 1
ATOM 705 C CA . GLU A 1 89 ? 14.352 -8.482 5.475 1.00 67.81 89 GLU A CA 1
ATOM 706 C C . GLU A 1 89 ? 15.776 -8.289 6.028 1.00 67.81 89 GLU A C 1
ATOM 708 O O . GLU A 1 89 ? 16.741 -8.529 5.310 1.00 67.81 89 GLU A O 1
ATOM 713 N N . THR A 1 90 ? 15.925 -7.852 7.283 1.00 61.19 90 THR A N 1
ATOM 714 C CA . THR A 1 90 ? 17.238 -7.587 7.904 1.00 61.19 90 THR A CA 1
ATOM 715 C C . THR A 1 90 ? 17.761 -8.784 8.714 1.00 61.19 90 THR A C 1
ATOM 717 O O . THR A 1 90 ? 18.943 -8.833 9.047 1.00 61.19 90 THR A O 1
ATOM 720 N N . GLU A 1 91 ? 16.890 -9.742 9.043 1.00 57.28 91 GLU A N 1
ATOM 721 C CA . GLU A 1 91 ? 17.195 -10.926 9.864 1.00 57.28 91 GLU A CA 1
ATOM 722 C C . GLU A 1 91 ? 17.412 -12.220 9.043 1.00 57.28 91 GLU A C 1
ATOM 724 O O . GLU A 1 91 ? 17.629 -13.280 9.634 1.00 57.28 91 GLU A O 1
ATOM 729 N N . GLY A 1 92 ? 17.375 -12.148 7.705 1.00 47.56 92 GLY A N 1
ATOM 730 C CA . GLY A 1 92 ? 17.605 -13.271 6.776 1.00 47.56 92 GLY A CA 1
ATOM 731 C C . GLY A 1 92 ? 18.859 -13.106 5.929 1.00 47.56 92 GLY A C 1
ATOM 732 O O . GLY A 1 92 ? 19.513 -14.140 5.664 1.00 47.56 92 GLY A O 1
#

pLDDT: mean 88.11, std 8.24, range [47.56, 96.12]

Foldseek 3Di:
DADAFDQKDWDADPDPQFGIWIAGWDQDPVRDTDGPPIDTHNDPVCVRVVVLVVVLVVCVVVVVDDDPVVSVVSSVVSVVVRVVSVVVVVVD

Secondary structure (DSSP, 8-state):
-EEEETTEEEEE--STT--EEEEEEEE-TTS-EEEEEEEEESSHHHHHHHHHHHHHHHHHHTTS--SHHHHHHHHHHHHHHHHHHHHHHH--

Radius of gyration: 14.41 Å; chains: 1; bounding box: 35×29×34 Å

Sequence (92 aa):
MIHLIGNYYMTADKKPGCPYVVGIPRQTEDKRVIMRQARYYPTLVRAVTETAEIALRDKIASGEIVTLKAAVEEFRSIKDEILNNIKNETEG